Protein AF-A0A349DTW5-F1 (afdb_monomer)

Solvent-accessible surface area (backbone atoms only — not comparable to full-atom values): 5807 Å² total; per-residue (Å²): 135,81,75,43,52,43,33,39,36,41,38,33,53,27,85,40,49,44,68,73,65,66,78,59,43,78,49,77,54,98,93,41,56,34,39,41,41,47,52,93,64,31,42,33,38,41,25,66,56,48,71,94,78,89,85,88,86,84,80,64,71,42,80,79,46,64,44,80,37,63,30,39,42,39,37,39,34,24,75,90,44,68,90,52,56,51,66,54,76,68,46,79,48,75,41,74,78,132

Nearest PDB structures (foldseek):
  4u4j-assembly1_A  TM=7.391E-01  e=7.234E-02  Salmonella enterica subsp. enterica serovar Typhimurium str. LT2
  4u59-assembly1_A  TM=7.226E-01  e=8.045E-02  Salmonella enterica subsp. enterica serovar Typhimurium
  4rtd-assembly1_A  TM=7.019E-01  e=1.785E-01  Escherichia coli K-12
  9deq-assembly1_A  TM=4.228E-01  e=1.785E-01  Homo sapiens
  6c6p-assembly1_B  TM=4.506E-01  e=6.612E+00  Homo sapiens

Mean predicted aligned error: 4.42 Å

Radius of gyration: 14.77 Å; Cα contacts (8 Å, |Δi|>4): 201; chains: 1; bounding box: 33×27×44 Å

Foldseek 3Di:
DDWQAFKKKKFFAWLQKDFPDQDWDWDDDPNFIWTWHDDNGIIMITGRTDDDDDDDDDTDMDGRDFAKTKGDKIKMARPVCRVPIDIDDIDIDGGDDD

Sequence (98 aa):
DRLMEYVHMKDMRAAGLEPVNTISRYKWQDGLGYYESTRDAATHFFFGALPKGVYVFEYGLRVTHAGDFSNGITTIQCMYAPEFASHSEGVRVKFAEK

Secondary structure (DSSP, 8-state):
-PPEEEEEEEEEPPTTEEES----EEEEETTEEEEEEE-SSEEEEEEEEE-SS-------EEE-S-EEEE---EEEEESS-TTSEEEPPP-EEEE---

pLDDT: mean 90.98, std 5.75, range [58.97, 96.31]

Structure (mmCIF, N/CA/C/O backbone):
data_AF-A0A349DTW5-F1
#
_entry.id   AF-A0A349DTW5-F1
#
loop_
_atom_site.group_PDB
_atom_site.id
_atom_site.type_symbol
_atom_site.label_atom_id
_atom_site.label_alt_id
_atom_site.label_comp_id
_atom_site.label_asym_id
_atom_site.label_entity_id
_atom_site.label_seq_id
_atom_site.pdbx_PDB_ins_code
_atom_site.Cartn_x
_atom_site.Cartn_y
_atom_site.Cartn_z
_atom_site.occupancy
_atom_site.B_iso_or_equiv
_atom_site.auth_seq_id
_atom_site.auth_comp_id
_atom_site.auth_asym_id
_atom_site.auth_atom_id
_atom_site.pdbx_PDB_model_num
ATOM 1 N N . ASP A 1 1 ? -19.192 -9.705 14.501 1.00 61.47 1 ASP A N 1
ATOM 2 C CA . ASP A 1 1 ? -18.074 -9.374 13.601 1.00 61.47 1 ASP A CA 1
ATOM 3 C C . ASP A 1 1 ? -17.576 -7.991 13.982 1.00 61.47 1 ASP A C 1
ATOM 5 O O . ASP A 1 1 ? -18.423 -7.133 14.217 1.00 61.47 1 ASP A O 1
ATOM 9 N N . ARG A 1 2 ? -16.272 -7.803 14.203 1.00 73.06 2 ARG A N 1
ATOM 10 C CA . ARG A 1 2 ? -15.729 -6.560 14.785 1.00 73.06 2 ARG A CA 1
ATOM 11 C C . ARG A 1 2 ? -15.320 -5.610 13.660 1.00 73.06 2 ARG A C 1
ATOM 13 O O . ARG A 1 2 ? -14.687 -6.047 12.705 1.00 73.06 2 ARG A O 1
ATOM 20 N N . LEU A 1 3 ? -15.678 -4.333 13.775 1.00 84.38 3 LEU A N 1
ATOM 21 C CA . LEU A 1 3 ? -15.141 -3.292 12.899 1.00 84.38 3 LEU A CA 1
ATOM 22 C C . LEU A 1 3 ? -13.628 -3.205 13.135 1.00 84.38 3 LEU A C 1
ATOM 24 O O . LEU A 1 3 ? -13.209 -3.113 14.288 1.00 84.38 3 LEU A O 1
ATOM 28 N N . MET A 1 4 ? -12.818 -3.277 12.077 1.00 88.00 4 MET A N 1
ATOM 29 C CA . MET A 1 4 ? -11.381 -3.049 12.221 1.00 88.00 4 MET A CA 1
ATOM 30 C C . MET A 1 4 ? -11.126 -1.546 12.220 1.00 88.00 4 MET A C 1
ATOM 32 O O . MET A 1 4 ? -11.501 -0.851 11.278 1.00 88.00 4 MET A O 1
ATOM 36 N N . GLU A 1 5 ? -10.499 -1.042 13.273 1.00 91.12 5 GLU A N 1
ATOM 37 C CA . GLU A 1 5 ? -10.201 0.379 13.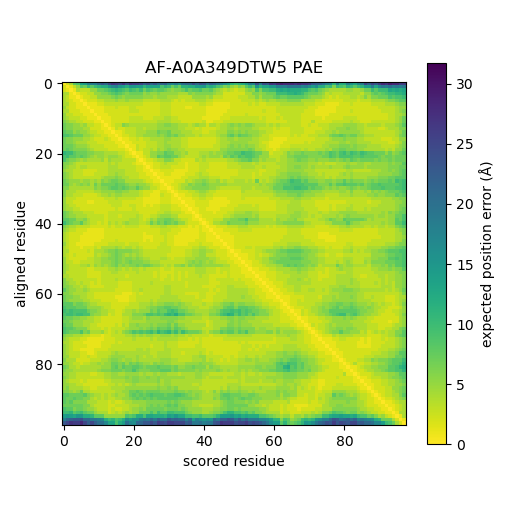433 1.00 91.12 5 GLU A CA 1
ATOM 38 C C . GLU A 1 5 ? -8.695 0.609 13.337 1.00 91.12 5 GLU A C 1
ATOM 40 O O . GLU A 1 5 ? -7.899 -0.232 13.761 1.00 91.12 5 GLU A O 1
ATOM 45 N N . TYR A 1 6 ? -8.309 1.761 12.788 1.00 93.12 6 TYR A N 1
ATOM 46 C CA . TYR A 1 6 ? -6.910 2.175 12.652 1.00 93.12 6 TYR A CA 1
ATOM 47 C C . TYR A 1 6 ? -6.044 1.125 11.944 1.00 93.12 6 TYR A C 1
ATOM 49 O O . TYR A 1 6 ? -5.000 0.694 12.442 1.00 93.12 6 TYR A O 1
ATOM 57 N N . VAL A 1 7 ? -6.501 0.703 10.767 1.00 95.06 7 VAL A N 1
ATOM 58 C CA . VAL A 1 7 ? -5.796 -0.268 9.929 1.00 95.06 7 VAL A CA 1
ATOM 59 C C . VAL A 1 7 ? -4.809 0.462 9.030 1.00 95.06 7 VAL A C 1
ATOM 61 O O . VAL A 1 7 ? -5.119 1.493 8.431 1.00 95.06 7 VAL A O 1
ATOM 64 N N . HIS A 1 8 ? -3.613 -0.094 8.911 1.00 96.31 8 HIS A N 1
ATOM 65 C CA . HIS A 1 8 ? -2.574 0.360 8.007 1.00 96.31 8 HIS A CA 1
ATOM 66 C C . HIS A 1 8 ? -2.305 -0.714 6.962 1.00 96.31 8 HIS A C 1
ATOM 68 O O . HIS A 1 8 ? -1.960 -1.842 7.299 1.00 96.31 8 HIS A O 1
ATOM 74 N N . MET A 1 9 ? -2.437 -0.355 5.689 1.00 95.50 9 MET A N 1
ATOM 75 C CA . MET A 1 9 ? -1.946 -1.160 4.579 1.00 95.50 9 MET A CA 1
ATOM 76 C C . MET A 1 9 ? -0.705 -0.493 3.991 1.00 95.50 9 MET A C 1
ATOM 78 O O . MET A 1 9 ? -0.706 0.690 3.655 1.00 95.50 9 MET A O 1
ATOM 82 N N . LYS A 1 10 ? 0.374 -1.255 3.874 1.00 95.81 10 LYS A N 1
ATOM 83 C CA . LYS A 1 10 ? 1.636 -0.849 3.263 1.00 95.81 10 LYS A CA 1
ATOM 84 C C . LYS A 1 10 ? 1.866 -1.736 2.055 1.00 95.81 10 LYS A C 1
ATOM 86 O O . LYS A 1 10 ? 2.038 -2.939 2.214 1.00 95.81 10 LYS A O 1
ATOM 91 N N . ASP A 1 11 ? 1.924 -1.131 0.882 1.00 95.00 11 ASP A N 1
ATOM 92 C CA . ASP A 1 11 ? 2.217 -1.825 -0.362 1.00 95.00 11 ASP A CA 1
ATOM 93 C C . ASP A 1 11 ? 3.629 -1.490 -0.843 1.00 95.00 11 ASP A C 1
ATOM 95 O O . ASP A 1 11 ? 3.924 -0.335 -1.161 1.00 95.00 11 ASP A O 1
ATOM 99 N N . MET A 1 12 ? 4.532 -2.474 -0.820 1.00 94.56 12 MET A N 1
ATOM 100 C CA . MET A 1 12 ? 5.925 -2.285 -1.227 1.00 94.56 12 MET A CA 1
ATOM 101 C C . MET A 1 12 ? 6.088 -2.495 -2.728 1.00 94.56 12 MET A C 1
ATOM 103 O O . MET A 1 12 ? 5.642 -3.495 -3.281 1.00 94.56 12 MET A O 1
ATOM 107 N N . ARG A 1 13 ? 6.813 -1.587 -3.379 1.00 92.50 13 ARG A N 1
ATOM 108 C CA . ARG A 1 13 ? 7.032 -1.636 -4.828 1.00 92.50 13 ARG A CA 1
ATOM 109 C C . ARG A 1 13 ? 8.359 -2.297 -5.196 1.00 92.50 13 ARG A C 1
ATOM 111 O O . ARG A 1 13 ? 9.339 -2.203 -4.459 1.00 92.50 13 ARG A O 1
ATOM 118 N N . ALA A 1 14 ? 8.424 -2.849 -6.403 1.00 93.19 14 ALA A N 1
ATOM 119 C CA . ALA A 1 14 ? 9.689 -3.156 -7.066 1.00 93.19 14 ALA A CA 1
ATOM 120 C C . ALA A 1 14 ? 10.488 -1.879 -7.403 1.00 93.19 14 ALA A C 1
ATOM 122 O O . ALA A 1 14 ? 9.916 -0.876 -7.836 1.00 93.19 14 ALA A O 1
ATOM 123 N N . ALA A 1 15 ? 11.819 -1.949 -7.296 1.00 90.50 15 ALA A N 1
ATOM 124 C CA . ALA A 1 15 ? 12.726 -0.819 -7.543 1.00 90.50 15 ALA A CA 1
ATOM 125 C C . ALA A 1 15 ? 12.648 -0.236 -8.970 1.00 90.50 15 ALA A C 1
ATOM 127 O O . ALA A 1 15 ? 12.914 0.944 -9.163 1.00 90.50 15 ALA A O 1
ATOM 128 N N . GLY A 1 16 ? 12.262 -1.039 -9.968 1.00 90.12 16 GLY A N 1
ATOM 129 C CA . GLY A 1 16 ? 12.116 -0.592 -11.361 1.00 90.12 16 GLY A CA 1
ATOM 130 C C . GLY A 1 16 ? 10.822 0.172 -11.668 1.00 90.12 16 GLY A C 1
ATOM 131 O O . GLY A 1 16 ? 10.588 0.543 -12.818 1.00 90.12 16 GLY A O 1
ATOM 132 N N . LEU A 1 17 ? 9.956 0.378 -10.673 1.00 92.12 17 LEU A N 1
ATOM 133 C CA . LEU A 1 17 ? 8.698 1.101 -10.820 1.00 92.12 17 LEU A CA 1
ATOM 134 C C . LEU A 1 17 ? 8.813 2.470 -10.134 1.00 92.12 17 LEU A C 1
ATOM 136 O O . LEU A 1 17 ? 9.362 2.547 -9.045 1.00 92.12 17 LEU A O 1
ATOM 140 N N . GLU A 1 18 ? 8.131 3.497 -10.645 1.00 92.19 18 GLU A N 1
ATOM 141 C CA . GLU A 1 18 ? 7.860 4.767 -9.938 1.00 92.19 18 GLU A CA 1
ATOM 142 C C . GLU A 1 18 ? 6.359 5.114 -9.881 1.00 92.19 18 GLU A C 1
ATOM 144 O O . GLU A 1 18 ? 5.595 4.681 -10.747 1.00 92.19 18 GLU A O 1
ATOM 149 N N . PRO A 1 19 ? 5.867 5.802 -8.832 1.00 92.88 19 PRO A N 1
ATOM 150 C CA . PRO A 1 19 ? 4.456 6.142 -8.720 1.00 92.88 19 PRO A CA 1
ATOM 151 C C . PRO A 1 19 ? 4.134 7.340 -9.607 1.00 92.88 19 PRO A C 1
ATOM 153 O O . PRO A 1 19 ? 4.881 8.313 -9.645 1.00 92.88 19 PRO A O 1
ATOM 156 N N . VAL A 1 20 ? 2.994 7.294 -10.296 1.00 92.00 20 VAL A N 1
ATOM 157 C CA . VAL A 1 20 ? 2.546 8.419 -11.134 1.00 92.00 20 VAL A CA 1
ATOM 158 C C . VAL A 1 20 ? 2.125 9.614 -10.273 1.00 92.00 20 VAL A C 1
ATOM 160 O O . VAL A 1 20 ? 2.299 10.760 -10.677 1.00 92.00 20 VAL A O 1
ATOM 163 N N . ASN A 1 21 ? 1.594 9.357 -9.074 1.00 87.38 21 ASN A N 1
ATOM 164 C CA . ASN A 1 21 ? 1.192 10.390 -8.127 1.00 87.38 21 ASN A CA 1
ATOM 165 C C . ASN A 1 21 ? 1.932 10.243 -6.792 1.00 87.38 21 ASN A C 1
ATOM 167 O O . ASN A 1 21 ? 1.880 9.189 -6.157 1.00 87.38 21 ASN A O 1
ATOM 171 N N . THR A 1 22 ? 2.549 11.333 -6.344 1.00 87.50 22 THR A N 1
ATOM 172 C CA . THR A 1 22 ? 3.285 11.431 -5.074 1.00 87.50 22 THR A CA 1
ATOM 173 C C . THR A 1 22 ? 2.556 12.258 -4.015 1.00 87.50 22 THR A C 1
ATOM 175 O O . THR A 1 22 ? 3.014 12.343 -2.879 1.00 87.50 22 THR A O 1
ATOM 178 N N . ILE A 1 23 ? 1.420 12.872 -4.361 1.00 91.00 23 ILE A N 1
ATOM 179 C CA . ILE A 1 23 ? 0.673 13.732 -3.443 1.00 91.00 23 ILE A CA 1
ATOM 180 C C . ILE A 1 23 ? -0.142 12.864 -2.492 1.00 91.00 23 ILE A C 1
ATOM 182 O O . ILE A 1 23 ? -1.114 12.219 -2.906 1.00 91.00 23 ILE A O 1
ATOM 186 N N . SER A 1 24 ? 0.224 12.913 -1.212 1.00 93.69 24 SER A N 1
ATOM 187 C CA . SER A 1 24 ? -0.562 12.326 -0.135 1.00 93.69 24 SER A CA 1
ATOM 188 C C . SER A 1 24 ? -1.894 13.057 0.009 1.00 93.69 24 SER A C 1
ATOM 190 O O . SER A 1 24 ? -1.933 14.288 0.088 1.00 93.69 24 SER A O 1
ATOM 192 N N . ARG A 1 25 ? -2.999 12.315 0.048 1.00 94.12 25 ARG A N 1
ATOM 193 C CA . ARG A 1 25 ? -4.336 12.905 0.158 1.00 94.12 25 ARG A CA 1
ATOM 194 C C . ARG A 1 25 ? -5.336 11.955 0.788 1.00 94.12 25 ARG A C 1
ATOM 196 O O . ARG A 1 25 ? -5.183 10.737 0.734 1.00 94.12 25 ARG A O 1
ATOM 203 N N . TYR A 1 26 ? -6.399 12.540 1.322 1.00 94.56 26 TYR A N 1
ATOM 204 C CA . TYR A 1 26 ? -7.585 11.784 1.688 1.00 94.56 26 TYR A CA 1
ATOM 205 C C . TYR A 1 26 ? -8.384 11.429 0.427 1.00 94.56 26 TYR A C 1
ATOM 207 O O . TYR A 1 26 ? -8.559 12.271 -0.459 1.00 94.56 26 TYR A O 1
ATOM 215 N N . LYS A 1 27 ? -8.843 10.183 0.336 1.00 93.50 27 LYS A N 1
ATOM 216 C CA . LYS A 1 27 ? -9.683 9.663 -0.744 1.00 93.50 27 LYS A CA 1
ATOM 217 C C . LYS A 1 27 ? -10.934 9.025 -0.152 1.00 93.50 27 LYS A C 1
ATOM 219 O O . LYS A 1 27 ? -10.916 8.506 0.961 1.00 93.50 27 LYS A O 1
ATOM 224 N N . TRP A 1 28 ? -12.013 9.076 -0.922 1.00 91.88 28 TRP A N 1
ATOM 225 C CA . TRP A 1 28 ? -13.270 8.418 -0.603 1.00 91.88 28 TRP A CA 1
ATOM 226 C C . TRP A 1 28 ? -13.689 7.576 -1.799 1.00 91.88 28 TRP A C 1
ATOM 228 O O . TRP A 1 28 ? -13.851 8.112 -2.896 1.00 91.88 28 TRP A O 1
ATOM 238 N N . GLN A 1 29 ? -13.8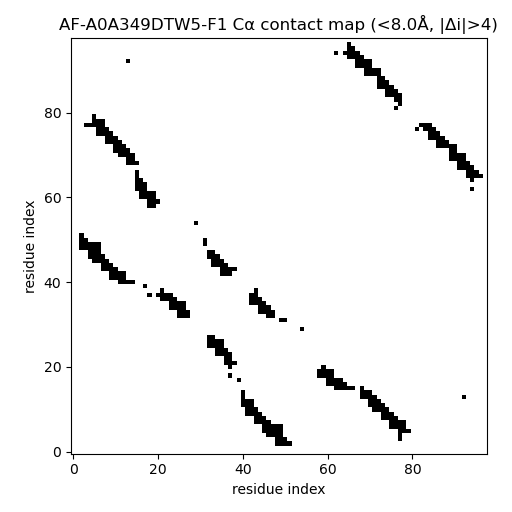36 6.272 -1.596 1.00 89.19 29 GLN A N 1
ATOM 239 C CA . GLN A 1 29 ? -14.212 5.323 -2.639 1.00 89.19 29 GLN A CA 1
ATOM 240 C C . GLN A 1 29 ? -15.037 4.194 -2.021 1.00 89.19 29 GLN A C 1
ATOM 242 O O . GLN A 1 29 ? -14.723 3.742 -0.927 1.00 89.19 29 GLN A O 1
ATOM 247 N N . ASP A 1 30 ? -16.100 3.759 -2.702 1.00 86.62 30 ASP A N 1
ATOM 248 C CA . ASP A 1 30 ? -16.912 2.591 -2.318 1.00 86.62 30 ASP A CA 1
ATOM 249 C C . ASP A 1 30 ? -17.375 2.594 -0.844 1.00 86.62 30 ASP A C 1
ATOM 251 O O . ASP A 1 30 ? -17.424 1.569 -0.168 1.00 86.62 30 ASP A O 1
ATOM 255 N N . GLY A 1 31 ? -17.708 3.784 -0.325 1.00 87.69 31 GLY A N 1
ATOM 256 C CA . GLY A 1 31 ? -18.158 3.976 1.060 1.00 87.69 31 GLY A CA 1
ATOM 257 C C . GLY A 1 31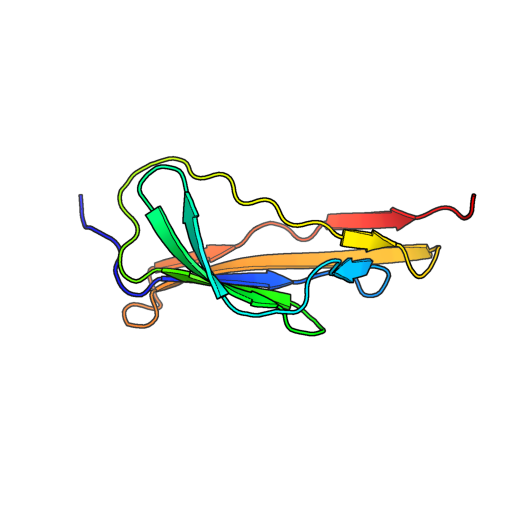 ? -17.047 3.921 2.116 1.00 87.69 31 GLY A C 1
ATOM 258 O O . GLY A 1 31 ? -17.349 3.932 3.307 1.00 87.69 31 GLY A O 1
ATOM 259 N N . LEU A 1 32 ? -15.781 3.883 1.697 1.00 91.88 32 LEU A N 1
ATOM 260 C CA . LEU A 1 32 ? -14.604 3.853 2.553 1.00 91.88 32 LEU A CA 1
ATOM 261 C C . LEU A 1 32 ? -13.757 5.116 2.359 1.00 91.88 32 LEU A C 1
ATOM 263 O O . LEU A 1 32 ? -13.302 5.438 1.259 1.00 91.88 32 LEU A O 1
ATOM 267 N N . GLY A 1 33 ? -13.519 5.819 3.462 1.00 93.12 33 GLY A N 1
ATOM 268 C CA . GLY A 1 33 ? -12.596 6.943 3.523 1.00 93.12 33 GLY A CA 1
ATOM 269 C C . GLY A 1 33 ? -11.222 6.508 4.017 1.00 93.12 33 GLY A C 1
ATOM 270 O O . GLY A 1 33 ? -11.107 5.880 5.072 1.00 93.12 33 GLY A O 1
ATOM 271 N N . TYR A 1 34 ? -10.172 6.860 3.281 1.00 95.00 34 TYR A N 1
ATOM 272 C CA . TYR A 1 34 ? -8.801 6.490 3.620 1.00 95.00 34 TYR A CA 1
ATOM 273 C C . TYR A 1 34 ? -7.805 7.586 3.257 1.00 95.00 34 TYR A C 1
ATOM 275 O O . TYR A 1 34 ? -8.028 8.398 2.359 1.00 95.00 34 TYR A O 1
ATOM 283 N N . TYR A 1 35 ? -6.680 7.609 3.966 1.00 95.81 35 TYR A N 1
ATOM 284 C CA . TYR A 1 35 ? -5.571 8.501 3.656 1.00 95.81 35 TYR A CA 1
ATOM 285 C C . TYR A 1 35 ? -4.481 7.738 2.910 1.00 95.81 35 TYR A C 1
ATOM 287 O O . TYR A 1 35 ? -3.925 6.772 3.431 1.00 95.81 35 TYR A O 1
ATOM 295 N N . GLU A 1 36 ? -4.175 8.177 1.693 1.00 95.06 36 GLU A N 1
ATOM 296 C CA . GLU A 1 36 ? -3.116 7.617 0.859 1.00 95.06 36 GLU A CA 1
ATOM 297 C C . GLU A 1 36 ? -1.855 8.463 0.993 1.00 95.06 36 GLU A C 1
ATOM 299 O O . GLU A 1 36 ? -1.897 9.688 0.868 1.00 95.06 36 GLU A O 1
ATOM 304 N N . SER A 1 37 ? -0.726 7.807 1.238 1.00 95.31 37 SER A N 1
ATOM 305 C CA . SER A 1 37 ? 0.582 8.433 1.359 1.00 95.31 37 SER A CA 1
ATOM 306 C C . SER A 1 37 ? 1.607 7.642 0.566 1.00 95.31 37 SER A C 1
ATOM 308 O O . SER A 1 37 ? 2.080 6.586 0.992 1.00 95.31 37 SER A O 1
ATOM 310 N N . THR A 1 38 ? 1.948 8.164 -0.605 1.00 93.81 38 THR A N 1
ATOM 311 C CA . THR A 1 38 ? 2.950 7.564 -1.479 1.00 93.81 38 THR A CA 1
ATOM 312 C C . THR A 1 38 ? 4.343 7.981 -1.028 1.00 93.81 38 THR A C 1
ATOM 314 O O . THR A 1 38 ? 4.666 9.168 -0.971 1.00 93.81 38 THR A O 1
ATOM 317 N N . ARG A 1 39 ? 5.184 7.001 -0.707 1.00 91.50 39 ARG A N 1
ATOM 318 C CA . ARG A 1 39 ? 6.610 7.178 -0.428 1.00 91.50 39 ARG A CA 1
ATOM 319 C C . ARG A 1 39 ? 7.428 6.475 -1.506 1.00 91.50 39 ARG A C 1
ATOM 321 O O . ARG A 1 39 ? 6.883 5.814 -2.385 1.00 91.50 39 ARG A O 1
ATOM 328 N N . ASP A 1 40 ? 8.741 6.637 -1.424 1.00 85.44 40 ASP A N 1
ATOM 329 C CA . ASP A 1 40 ? 9.676 6.116 -2.419 1.00 85.44 40 ASP A CA 1
ATOM 330 C C . ASP A 1 40 ? 9.567 4.588 -2.565 1.00 85.44 40 ASP A C 1
ATOM 332 O O . ASP A 1 40 ? 9.227 4.077 -3.626 1.00 85.44 40 ASP A O 1
ATOM 336 N N . ALA A 1 41 ? 9.715 3.852 -1.460 1.00 86.94 41 ALA A N 1
ATOM 337 C CA . ALA A 1 41 ? 9.696 2.388 -1.470 1.00 86.94 41 ALA 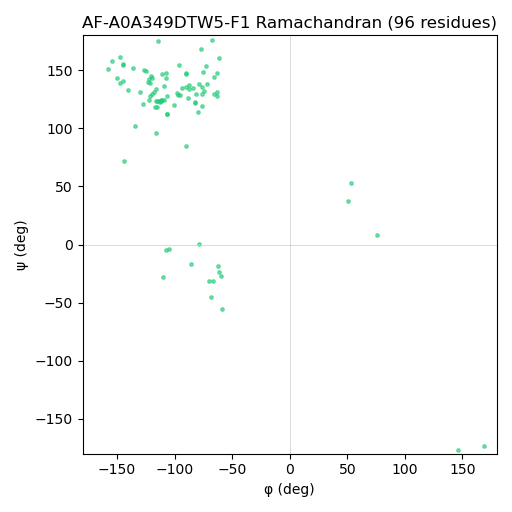A CA 1
ATOM 338 C C . ALA A 1 41 ? 8.292 1.757 -1.383 1.00 86.94 41 ALA A C 1
ATOM 340 O O . ALA A 1 41 ? 8.138 0.558 -1.626 1.00 86.94 41 ALA A O 1
ATOM 341 N N . ALA A 1 42 ? 7.272 2.516 -0.974 1.00 92.94 42 ALA A N 1
ATOM 342 C CA . ALA A 1 42 ? 5.953 1.961 -0.686 1.00 92.94 42 ALA A CA 1
ATOM 343 C C . ALA A 1 42 ? 4.830 2.997 -0.771 1.00 92.94 42 ALA A C 1
ATOM 345 O O . ALA A 1 42 ? 5.021 4.171 -0.444 1.00 92.94 42 ALA A O 1
ATOM 346 N N . THR A 1 43 ? 3.633 2.533 -1.115 1.00 94.88 43 THR A N 1
ATOM 347 C CA . THR A 1 43 ? 2.393 3.294 -0.950 1.00 94.88 43 THR A CA 1
ATOM 348 C C . THR A 1 43 ? 1.722 2.863 0.348 1.00 94.88 43 THR A C 1
ATOM 350 O O . THR A 1 43 ? 1.542 1.675 0.611 1.00 94.88 43 THR A O 1
ATOM 353 N N . HIS A 1 44 ? 1.365 3.828 1.188 1.00 95.69 44 HIS A N 1
ATOM 354 C CA . HIS A 1 44 ? 0.702 3.581 2.461 1.00 95.69 44 HIS A CA 1
ATOM 355 C C . HIS A 1 44 ? -0.755 4.028 2.406 1.00 95.69 44 HIS A C 1
ATOM 357 O O . HIS A 1 44 ? -1.050 5.132 1.955 1.00 95.69 44 HIS A O 1
ATOM 363 N N . PHE A 1 45 ? -1.642 3.203 2.942 1.00 95.56 45 PHE A N 1
ATOM 364 C CA . PHE A 1 45 ? -3.063 3.476 3.081 1.00 95.56 45 PHE A CA 1
ATOM 365 C C . PHE A 1 45 ? -3.438 3.367 4.555 1.00 95.56 45 PHE A C 1
ATOM 367 O O . PHE A 1 45 ? -3.180 2.349 5.198 1.00 95.56 45 PHE A O 1
ATOM 374 N N . PHE A 1 46 ? -4.025 4.426 5.097 1.00 96.00 46 PHE A N 1
ATOM 375 C CA . PHE A 1 46 ? -4.464 4.484 6.486 1.00 96.00 46 PHE A CA 1
ATOM 376 C C . PHE A 1 46 ? -5.986 4.559 6.536 1.00 96.00 46 PHE A C 1
ATOM 378 O O . PHE A 1 46 ? -6.590 5.472 5.966 1.00 96.00 46 PHE A O 1
ATOM 385 N N . PHE A 1 47 ? -6.590 3.611 7.244 1.00 95.19 47 PHE A N 1
ATOM 386 C CA . PHE A 1 47 ? -8.031 3.476 7.401 1.00 95.19 47 PHE A CA 1
ATOM 387 C C . PHE A 1 47 ? -8.409 3.785 8.847 1.00 95.19 47 PHE A C 1
ATOM 389 O O . PHE A 1 47 ? -7.918 3.139 9.770 1.00 95.19 47 PHE A O 1
ATOM 396 N N . GLY A 1 48 ? -9.299 4.757 9.053 1.00 93.00 48 GLY A N 1
ATOM 397 C CA . GLY A 1 48 ? -9.850 5.025 10.387 1.00 93.00 48 GLY A CA 1
ATOM 398 C C . GLY A 1 48 ? -10.762 3.890 10.849 1.00 93.00 48 GLY A C 1
ATOM 399 O O . GLY A 1 48 ? -10.620 3.389 11.958 1.00 93.00 48 GLY A O 1
ATOM 400 N N . ALA A 1 49 ? -11.630 3.436 9.949 1.00 91.88 49 ALA A N 1
ATOM 401 C CA . ALA A 1 49 ? -12.476 2.268 10.117 1.00 91.88 49 ALA A CA 1
ATOM 402 C C . ALA A 1 49 ? -12.537 1.511 8.790 1.00 91.88 49 ALA A C 1
ATOM 404 O O . ALA A 1 49 ? -12.756 2.121 7.745 1.00 91.88 49 ALA A O 1
ATOM 405 N N . LEU A 1 50 ? -12.354 0.196 8.840 1.00 91.69 50 LEU A N 1
ATOM 406 C CA . LEU A 1 50 ? -12.451 -0.709 7.705 1.00 91.69 50 LEU A CA 1
ATOM 407 C C . LEU A 1 50 ? -13.621 -1.674 7.964 1.00 91.69 50 LEU A C 1
ATOM 409 O O . LEU A 1 50 ? -13.466 -2.652 8.707 1.00 91.69 50 LEU A O 1
ATOM 413 N N . PRO A 1 51 ? -14.818 -1.381 7.421 1.00 90.75 51 PRO A N 1
ATOM 414 C CA . PRO A 1 51 ? -15.961 -2.280 7.500 1.00 90.75 51 PRO A CA 1
ATOM 415 C C . PRO A 1 51 ? -15.670 -3.610 6.811 1.00 90.75 51 PRO A C 1
ATOM 417 O O . PRO A 1 51 ? -14.783 -3.726 5.967 1.00 90.75 51 PRO A O 1
ATOM 420 N N . LYS A 1 52 ? -16.452 -4.634 7.148 1.00 89.12 52 LYS A N 1
ATOM 421 C CA . LYS A 1 52 ? -16.386 -5.900 6.424 1.00 89.12 52 LYS A CA 1
ATOM 422 C C . LYS A 1 52 ? -16.798 -5.682 4.969 1.00 89.12 52 LYS A C 1
ATOM 424 O O . LYS A 1 52 ? -17.873 -5.150 4.706 1.00 89.12 52 LYS A O 1
ATOM 429 N N . GLY A 1 53 ? -15.993 -6.182 4.043 1.00 89.56 53 GLY A N 1
ATOM 430 C CA . GLY A 1 53 ? -16.286 -6.127 2.619 1.00 89.56 53 GLY A CA 1
ATOM 431 C C . GLY A 1 53 ? -15.079 -6.524 1.785 1.00 89.56 53 GLY A C 1
ATOM 432 O O . GLY A 1 53 ? -14.054 -6.948 2.319 1.00 89.56 53 GLY A O 1
ATOM 433 N N . VAL A 1 54 ? -15.222 -6.376 0.472 1.00 90.94 54 VAL A N 1
ATOM 434 C CA . VAL A 1 54 ? -14.124 -6.483 -0.490 1.00 90.94 54 VAL A CA 1
ATOM 435 C C . VAL A 1 54 ? -13.903 -5.091 -1.064 1.00 90.94 54 VAL A C 1
ATOM 437 O O . VAL A 1 54 ? -14.840 -4.490 -1.581 1.00 90.94 54 VAL A O 1
ATOM 440 N N . TYR A 1 55 ? -12.674 -4.595 -0.960 1.00 91.06 55 TYR A N 1
ATOM 441 C CA . TYR A 1 55 ? -12.269 -3.288 -1.469 1.00 91.06 55 TYR A CA 1
ATOM 442 C C . TYR A 1 55 ? -11.134 -3.476 -2.470 1.00 91.06 55 TYR A C 1
ATOM 444 O O . TYR A 1 55 ? -10.236 -4.287 -2.238 1.00 91.06 55 TYR A O 1
ATOM 452 N N . VAL A 1 56 ? -11.176 -2.730 -3.573 1.00 91.19 56 VAL A N 1
ATOM 453 C CA . VAL A 1 56 ? -10.146 -2.760 -4.616 1.00 91.19 56 VAL A CA 1
ATOM 454 C C . VAL A 1 56 ? -9.478 -1.392 -4.662 1.00 91.19 56 VAL A C 1
ATOM 456 O O . VAL A 1 56 ? -10.135 -0.385 -4.915 1.00 91.19 56 VAL A O 1
ATOM 459 N N . PHE A 1 57 ? -8.173 -1.361 -4.399 1.00 89.19 57 PHE A N 1
ATOM 460 C CA . PHE A 1 57 ? -7.372 -0.141 -4.431 1.00 89.19 57 PHE A CA 1
ATOM 461 C C . PHE A 1 57 ? -6.419 -0.191 -5.613 1.00 89.19 57 PHE A C 1
ATOM 463 O O . PHE A 1 57 ? -5.608 -1.108 -5.727 1.00 89.19 57 PHE A O 1
ATOM 470 N N . GLU A 1 58 ? -6.490 0.825 -6.465 1.00 89.94 58 GLU A N 1
ATOM 471 C CA . GLU A 1 58 ? -5.645 0.937 -7.647 1.00 89.94 58 GLU A CA 1
ATOM 472 C C . GLU A 1 58 ? -4.871 2.252 -7.618 1.00 89.94 58 GLU A C 1
ATOM 474 O O . GLU A 1 58 ? -5.389 3.315 -7.260 1.00 89.94 58 GLU A O 1
ATOM 479 N N . TYR A 1 59 ? -3.607 2.187 -8.020 1.00 90.94 59 TYR A N 1
ATOM 480 C CA . TYR A 1 59 ? -2.770 3.362 -8.191 1.00 90.94 59 TYR A CA 1
ATOM 481 C C . TYR A 1 59 ? -1.817 3.161 -9.370 1.00 90.94 59 TYR A C 1
ATOM 483 O O . TYR A 1 59 ? -1.302 2.072 -9.613 1.00 90.94 59 TYR A O 1
ATOM 491 N N . GLY A 1 60 ? -1.605 4.228 -10.140 1.00 91.81 60 GLY A N 1
ATOM 492 C CA . GLY A 1 60 ? -0.790 4.172 -11.350 1.00 91.81 60 GLY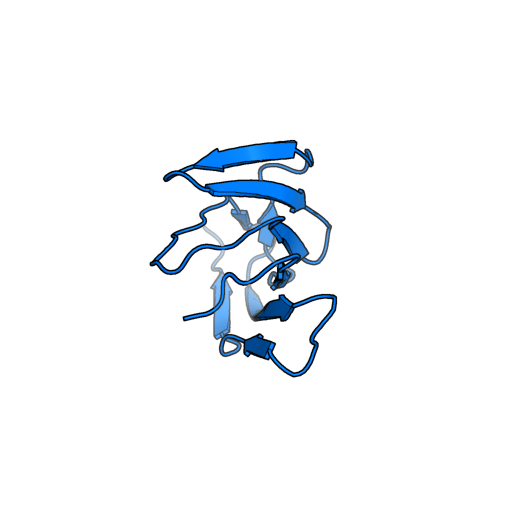 A CA 1
ATOM 493 C C . GLY A 1 60 ? 0.704 4.085 -11.042 1.00 91.81 60 GLY A C 1
ATOM 494 O O . GLY A 1 60 ? 1.236 4.894 -10.272 1.00 91.81 60 GLY A O 1
ATOM 495 N N . LEU A 1 61 ? 1.387 3.155 -11.709 1.00 92.38 61 LEU A N 1
ATOM 496 C CA . LEU A 1 61 ? 2.840 3.010 -11.684 1.00 92.38 61 LEU A CA 1
ATOM 497 C C . LEU A 1 61 ? 3.417 3.112 -13.095 1.00 92.38 61 LEU A C 1
ATOM 499 O O . LEU A 1 61 ? 2.828 2.616 -14.053 1.00 92.38 61 LEU A O 1
ATOM 503 N N . ARG A 1 62 ? 4.586 3.743 -13.214 1.00 92.62 62 ARG A N 1
ATOM 504 C CA . ARG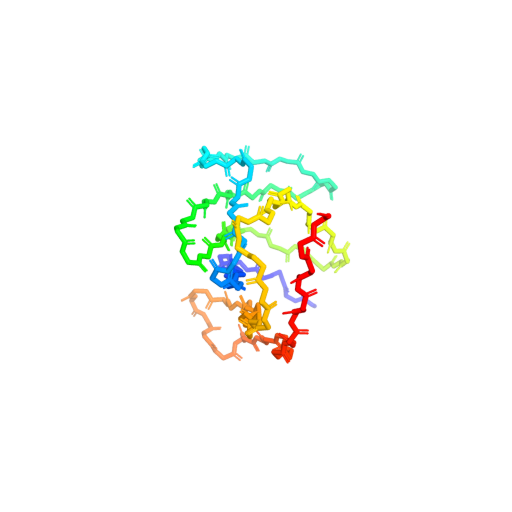 A 1 62 ? 5.390 3.769 -14.439 1.00 92.62 62 ARG A CA 1
ATOM 505 C C . ARG A 1 62 ? 6.626 2.897 -14.270 1.00 92.62 62 ARG A C 1
ATOM 507 O O . ARG A 1 62 ? 7.207 2.872 -13.190 1.00 92.62 62 ARG A O 1
ATOM 514 N N . VAL A 1 63 ? 7.039 2.215 -15.330 1.00 93.06 63 VAL A N 1
ATOM 515 C CA . VAL A 1 63 ? 8.325 1.505 -15.370 1.00 93.06 63 VAL A CA 1
ATOM 516 C C . VAL A 1 63 ? 9.419 2.518 -15.690 1.00 93.06 63 VAL A C 1
ATOM 518 O O . VAL A 1 63 ? 9.278 3.276 -16.649 1.00 93.06 63 VAL A O 1
ATOM 521 N N . THR A 1 64 ? 10.489 2.542 -14.899 1.00 92.25 64 THR A N 1
ATOM 522 C CA . THR A 1 64 ? 11.660 3.398 -15.153 1.00 92.25 64 THR A CA 1
ATOM 523 C C . THR A 1 64 ? 12.892 2.617 -15.572 1.00 92.25 64 THR A C 1
ATOM 525 O O . THR A 1 64 ? 13.712 3.152 -16.308 1.00 92.25 64 THR A O 1
ATOM 528 N N . HIS A 1 65 ? 13.016 1.361 -15.142 1.00 91.19 65 HIS A N 1
ATOM 529 C CA . HIS A 1 65 ? 14.156 0.507 -15.463 1.00 91.19 65 HIS A CA 1
ATOM 530 C C . HIS A 1 65 ? 13.660 -0.839 -15.986 1.00 91.19 65 HIS A C 1
ATOM 532 O O . HIS A 1 65 ? 12.801 -1.476 -15.371 1.00 91.19 65 HIS A O 1
ATOM 538 N N . ALA A 1 66 ? 14.221 -1.282 -17.111 1.00 92.88 66 ALA A N 1
ATOM 539 C CA . ALA A 1 66 ? 14.047 -2.646 -17.582 1.00 92.88 66 ALA A CA 1
ATOM 540 C C . ALA A 1 66 ? 14.902 -3.610 -16.749 1.00 92.88 66 ALA A C 1
ATOM 542 O O . ALA A 1 66 ? 15.968 -3.250 -16.250 1.00 92.88 66 ALA A O 1
ATOM 543 N N . GLY A 1 67 ? 14.422 -4.837 -16.574 1.00 92.62 67 GLY A N 1
ATOM 544 C CA . GLY A 1 67 ? 15.087 -5.843 -15.754 1.00 92.62 67 GLY A CA 1
ATOM 545 C C . GLY A 1 67 ? 14.119 -6.767 -15.025 1.00 92.62 67 GLY A C 1
ATOM 546 O O . GLY A 1 67 ? 12.902 -6.694 -15.189 1.00 92.62 67 GLY A O 1
ATOM 547 N N . ASP A 1 68 ? 14.686 -7.658 -14.215 1.00 93.81 68 ASP A N 1
ATOM 548 C CA . ASP A 1 68 ? 13.952 -8.585 -13.355 1.00 93.81 68 ASP A CA 1
ATOM 549 C C . ASP A 1 68 ? 14.074 -8.128 -11.898 1.00 93.81 68 ASP A C 1
ATOM 551 O O . ASP A 1 68 ? 15.157 -8.180 -11.310 1.00 93.81 68 ASP A O 1
ATOM 555 N N . PHE A 1 69 ? 12.955 -7.695 -11.321 1.00 93.06 69 PHE A N 1
ATOM 556 C CA . PHE A 1 69 ? 12.889 -7.157 -9.971 1.00 93.06 69 PHE A CA 1
ATOM 557 C C . PHE A 1 69 ? 11.949 -7.981 -9.094 1.00 93.06 69 PHE A C 1
ATOM 559 O O . PHE A 1 69 ? 10.893 -8.445 -9.527 1.00 93.06 69 PHE A O 1
ATOM 566 N N . SER A 1 70 ? 12.297 -8.106 -7.817 1.00 91.12 70 SER A N 1
ATOM 567 C CA . SER A 1 70 ? 11.363 -8.595 -6.806 1.00 91.12 70 SER A CA 1
ATOM 568 C C . SER A 1 70 ? 10.376 -7.484 -6.462 1.00 91.12 70 SER A C 1
ATOM 570 O O . SER A 1 70 ? 10.779 -6.418 -5.993 1.00 91.12 70 SER A O 1
ATOM 572 N N . ASN A 1 71 ? 9.090 -7.728 -6.691 1.00 89.81 71 ASN A N 1
ATOM 573 C CA . ASN A 1 71 ? 8.039 -6.914 -6.108 1.00 89.81 71 ASN A CA 1
ATOM 574 C C . ASN A 1 71 ? 7.959 -7.215 -4.613 1.00 89.81 71 ASN A C 1
ATOM 576 O O . ASN A 1 71 ? 8.078 -8.369 -4.189 1.00 89.81 71 ASN A O 1
ATOM 580 N N . GLY A 1 72 ? 7.797 -6.162 -3.819 1.00 87.94 72 GLY A N 1
ATOM 581 C CA . GLY A 1 72 ? 7.628 -6.317 -2.386 1.00 87.94 72 GLY A CA 1
ATOM 582 C C . GLY A 1 72 ? 6.298 -6.990 -2.043 1.00 87.94 72 GLY A C 1
ATOM 583 O O . GLY A 1 72 ? 5.478 -7.282 -2.912 1.00 87.94 72 GLY A O 1
ATOM 584 N N . ILE A 1 73 ? 6.103 -7.248 -0.752 1.00 93.69 73 ILE A N 1
ATOM 585 C CA . ILE A 1 73 ? 4.823 -7.723 -0.224 1.00 93.69 73 ILE A CA 1
ATOM 586 C C . ILE A 1 73 ? 3.940 -6.543 0.171 1.00 93.69 73 ILE A C 1
ATOM 588 O O . ILE A 1 73 ? 4.429 -5.518 0.663 1.00 93.69 73 ILE A O 1
ATOM 592 N N . THR A 1 74 ? 2.636 -6.726 0.024 1.00 94.56 74 THR A N 1
ATOM 593 C CA . THR A 1 74 ? 1.632 -5.859 0.626 1.00 94.56 74 THR A CA 1
ATOM 594 C C . THR A 1 74 ? 1.316 -6.391 2.016 1.00 94.56 74 THR A C 1
ATOM 596 O O . THR A 1 74 ? 0.983 -7.561 2.169 1.00 94.56 74 THR A O 1
ATOM 599 N N . THR A 1 75 ? 1.413 -5.558 3.045 1.00 95.19 75 THR A N 1
ATOM 600 C CA . THR A 1 75 ? 1.080 -5.922 4.429 1.00 95.19 75 THR A CA 1
ATOM 601 C C . THR A 1 75 ? -0.093 -5.086 4.907 1.00 95.19 75 THR A C 1
ATOM 603 O O . THR A 1 75 ? -0.067 -3.869 4.738 1.00 95.19 75 THR A O 1
ATOM 606 N N . ILE A 1 76 ? -1.081 -5.703 5.544 1.00 94.69 76 ILE A N 1
ATOM 607 C CA . ILE A 1 76 ? -2.192 -5.018 6.206 1.00 94.69 76 ILE A CA 1
ATOM 608 C C . ILE A 1 76 ? -2.195 -5.376 7.689 1.00 94.69 76 ILE A C 1
ATOM 610 O O . ILE A 1 76 ? -2.099 -6.549 8.039 1.00 94.69 76 ILE A O 1
ATOM 614 N N . GLN A 1 77 ? -2.261 -4.376 8.564 1.00 94.81 77 GLN A N 1
ATOM 615 C CA . GLN A 1 77 ? -2.151 -4.573 10.007 1.00 94.81 77 GLN A CA 1
ATOM 616 C C . GLN A 1 77 ? -2.941 -3.525 10.792 1.00 94.81 77 GLN A C 1
ATOM 618 O O . GLN A 1 77 ? -2.970 -2.350 10.430 1.00 94.81 77 GLN A O 1
ATOM 623 N N . CYS A 1 78 ? -3.547 -3.937 11.904 1.00 92.31 78 CYS A N 1
ATOM 624 C CA . CYS A 1 78 ? -4.135 -3.021 12.879 1.00 92.31 78 CYS A CA 1
ATOM 625 C C . CYS A 1 78 ? -3.048 -2.363 13.740 1.00 92.31 78 CYS A C 1
ATOM 627 O O . CYS A 1 78 ? -2.237 -3.048 14.361 1.00 92.31 78 CYS A O 1
ATOM 629 N N . MET A 1 79 ? -3.076 -1.034 13.857 1.00 91.19 79 MET A N 1
ATOM 630 C CA . MET A 1 79 ? -2.068 -0.280 14.619 1.00 91.19 79 MET A CA 1
ATOM 631 C C . MET A 1 79 ? -2.115 -0.553 16.129 1.00 91.19 79 MET A C 1
ATOM 633 O O . MET A 1 79 ? -1.085 -0.502 16.796 1.00 91.19 79 MET A O 1
ATOM 637 N N . TYR A 1 80 ? -3.303 -0.838 16.668 1.00 90.19 80 TYR A N 1
ATOM 638 C CA . TYR A 1 80 ? -3.518 -1.053 18.106 1.00 90.19 80 TYR A CA 1
ATOM 639 C C . TYR A 1 80 ? -3.710 -2.519 18.498 1.00 90.19 80 TYR A C 1
ATOM 641 O O . TYR A 1 80 ? -3.837 -2.821 19.681 1.00 90.19 80 TYR A O 1
ATOM 649 N N . ALA A 1 81 ? -3.747 -3.417 17.518 1.00 90.56 81 ALA A N 1
ATOM 650 C CA . ALA A 1 81 ? -3.949 -4.843 17.732 1.00 90.56 81 ALA A CA 1
ATOM 651 C C . ALA A 1 81 ? -3.092 -5.615 16.710 1.00 90.56 81 ALA A C 1
ATOM 653 O O . ALA A 1 81 ? -3.612 -6.114 15.710 1.00 90.56 81 ALA A O 1
ATOM 654 N N . PRO A 1 82 ? -1.757 -5.619 16.887 1.00 87.25 82 PRO A N 1
ATOM 655 C CA . PRO A 1 82 ? -0.802 -6.098 15.889 1.00 87.25 82 PRO A CA 1
ATOM 656 C C . PRO A 1 82 ? -0.947 -7.586 15.551 1.00 87.25 82 PRO A C 1
ATOM 658 O O . PRO A 1 82 ? -0.461 -8.002 14.502 1.00 87.25 82 PRO A O 1
ATOM 661 N N . GLU A 1 83 ? -1.617 -8.368 16.401 1.00 90.31 83 GLU A N 1
ATOM 662 C CA . GLU A 1 83 ? -2.017 -9.751 16.139 1.00 90.31 83 GLU A CA 1
ATOM 663 C C . GLU A 1 83 ? -2.977 -9.882 14.946 1.00 90.31 83 GLU A C 1
ATOM 665 O O . GLU A 1 83 ? -3.026 -10.932 14.305 1.00 90.31 83 GLU A O 1
ATOM 670 N N . PHE A 1 84 ? -3.702 -8.812 14.603 1.00 88.75 84 PHE A N 1
ATOM 671 C CA . PHE A 1 84 ? -4.484 -8.717 13.375 1.00 88.75 84 PHE A CA 1
ATOM 672 C C . PHE A 1 84 ? -3.608 -8.133 12.272 1.00 88.75 84 PHE A C 1
ATOM 674 O O . PHE A 1 84 ? -3.607 -6.927 12.008 1.00 88.75 84 PHE A O 1
ATOM 681 N N . ALA A 1 85 ? -2.850 -9.016 11.634 1.00 92.69 85 ALA A N 1
ATOM 682 C CA . ALA A 1 8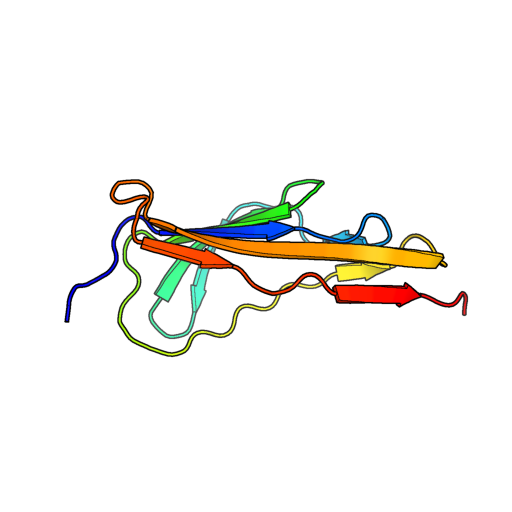5 ? -2.032 -8.697 10.482 1.00 92.69 85 ALA A CA 1
ATOM 683 C C . ALA A 1 85 ? -2.164 -9.779 9.410 1.00 92.69 85 ALA A C 1
ATOM 685 O O . ALA A 1 85 ? -2.411 -10.948 9.699 1.00 92.69 85 ALA A O 1
ATOM 686 N N . SER A 1 86 ? -1.978 -9.379 8.161 1.00 94.19 86 SER A N 1
ATOM 687 C CA . SER A 1 86 ? -1.875 -10.278 7.021 1.00 94.19 86 SER A CA 1
ATOM 688 C C . SER A 1 86 ? -0.931 -9.680 5.985 1.00 94.19 86 SER A C 1
ATOM 690 O O . SER A 1 86 ? -0.648 -8.478 5.999 1.00 94.19 86 SER A O 1
ATOM 692 N N . HIS A 1 87 ? -0.424 -10.513 5.086 1.00 94.56 87 HIS A N 1
ATOM 693 C CA . HIS A 1 87 ? 0.422 -10.063 3.996 1.00 94.56 87 HIS A CA 1
ATOM 694 C C . HIS A 1 87 ? 0.182 -10.871 2.725 1.00 94.56 87 HIS A C 1
ATOM 696 O O . HIS A 1 87 ? -0.249 -12.023 2.771 1.00 94.56 87 HIS A O 1
ATOM 702 N N . SER A 1 88 ? 0.482 -10.260 1.584 1.00 93.31 88 SER A N 1
ATOM 703 C CA . SER A 1 88 ? 0.516 -10.943 0.298 1.00 93.31 88 SER A CA 1
ATOM 704 C C . SER A 1 88 ? 1.786 -11.780 0.153 1.00 93.31 88 SER A C 1
ATOM 706 O O . SER A 1 88 ? 2.756 -11.645 0.908 1.00 93.31 88 SER A O 1
ATOM 708 N N . GLU A 1 89 ? 1.801 -12.620 -0.873 1.00 91.75 89 GLU A N 1
ATOM 709 C CA . GLU A 1 89 ? 3.031 -13.230 -1.363 1.00 91.75 89 GLU A CA 1
ATOM 710 C C . GLU A 1 89 ? 3.882 -12.194 -2.114 1.00 91.75 89 GLU A C 1
ATOM 712 O O . GLU A 1 89 ? 3.371 -11.199 -2.639 1.00 91.75 89 GLU A O 1
ATOM 717 N N . GLY A 1 90 ? 5.197 -12.420 -2.142 1.00 89.56 90 GLY A N 1
ATOM 718 C CA . GLY A 1 90 ? 6.123 -11.637 -2.956 1.00 89.56 90 GLY A CA 1
ATOM 719 C C . GLY A 1 90 ? 6.158 -12.190 -4.377 1.00 89.56 90 GLY A C 1
ATOM 720 O O . GLY A 1 90 ? 6.258 -13.400 -4.572 1.00 89.56 90 GLY A O 1
ATOM 721 N N . VAL A 1 91 ? 6.103 -11.312 -5.374 1.00 92.50 91 VAL A N 1
ATOM 722 C CA . VAL A 1 91 ? 6.047 -11.696 -6.795 1.00 92.50 91 VAL A CA 1
ATOM 723 C C . VAL A 1 91 ? 7.259 -11.125 -7.522 1.00 92.50 91 VAL A C 1
ATOM 725 O O . VAL A 1 91 ? 7.686 -10.017 -7.225 1.00 92.50 91 VAL A O 1
ATOM 728 N N . ARG A 1 92 ? 7.833 -11.841 -8.495 1.00 92.31 92 ARG A N 1
ATOM 729 C CA . ARG A 1 92 ? 8.854 -11.259 -9.386 1.00 92.31 92 ARG A CA 1
ATOM 730 C C . ARG A 1 92 ? 8.204 -10.645 -10.616 1.00 92.31 92 ARG A C 1
ATOM 732 O O . ARG A 1 92 ? 7.345 -11.263 -11.239 1.00 92.31 92 ARG A O 1
ATOM 739 N N . VAL A 1 93 ? 8.653 -9.452 -10.979 1.00 91.88 93 VAL A N 1
ATOM 740 C CA . VAL A 1 93 ? 8.189 -8.709 -12.150 1.00 91.88 93 VAL A CA 1
ATOM 741 C C . VAL A 1 93 ? 9.352 -8.501 -13.111 1.00 91.88 93 VAL A C 1
ATOM 743 O O . VAL A 1 93 ? 10.443 -8.095 -12.715 1.00 91.88 93 VAL A O 1
ATOM 746 N N . LYS A 1 94 ? 9.119 -8.812 -14.388 1.00 93.38 94 LYS A N 1
ATOM 747 C CA . LYS A 1 94 ? 10.095 -8.63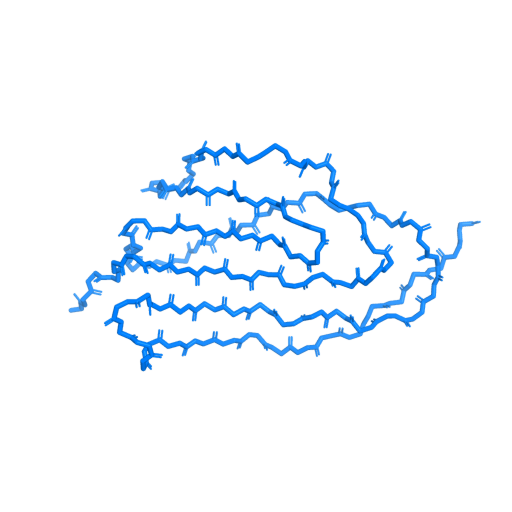8 -15.466 1.00 93.38 94 LYS A CA 1
ATOM 748 C C . LYS A 1 94 ? 9.611 -7.549 -16.407 1.00 93.38 94 LYS A C 1
ATOM 750 O O . LYS A 1 94 ? 8.526 -7.665 -16.973 1.00 93.38 94 LYS A O 1
ATOM 755 N N . PHE A 1 95 ? 10.429 -6.524 -16.590 1.00 92.56 95 PHE A N 1
ATOM 756 C CA . PHE A 1 95 ? 10.184 -5.439 -17.528 1.00 92.56 95 PH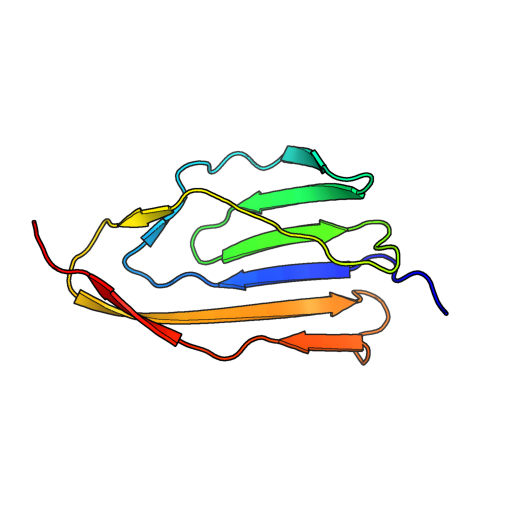E A CA 1
ATOM 757 C C . PHE A 1 95 ? 11.167 -5.555 -18.689 1.00 92.56 95 PHE A C 1
ATOM 759 O O . PHE A 1 95 ? 12.378 -5.594 -18.471 1.00 92.56 95 PHE A O 1
ATOM 766 N N . ALA A 1 96 ? 10.649 -5.624 -19.912 1.00 86.56 96 ALA A N 1
ATOM 767 C CA . ALA A 1 96 ? 11.458 -5.544 -21.121 1.00 86.56 96 ALA A CA 1
ATOM 768 C C . ALA A 1 96 ? 11.584 -4.081 -21.564 1.00 86.56 96 ALA A C 1
ATOM 770 O O . ALA A 1 96 ? 10.646 -3.298 -21.380 1.00 86.56 96 ALA A O 1
ATOM 771 N N . GLU A 1 97 ? 12.726 -3.720 -22.152 1.00 74.12 97 GLU A N 1
ATOM 772 C CA . GLU A 1 97 ? 12.803 -2.491 -22.944 1.00 74.12 97 GLU A CA 1
ATOM 773 C C . GLU A 1 97 ? 11.864 -2.609 -24.148 1.00 74.12 97 GLU A C 1
ATOM 775 O O . GLU A 1 97 ? 11.597 -3.710 -24.641 1.00 74.12 97 GLU A O 1
ATOM 780 N N . LYS A 1 98 ? 11.308 -1.470 -24.558 1.00 58.97 98 LYS A N 1
ATOM 781 C CA . LYS A 1 98 ? 10.447 -1.382 -25.736 1.00 58.97 98 LYS A CA 1
ATOM 782 C C . LYS A 1 98 ? 11.261 -1.431 -27.018 1.00 58.97 98 LYS A C 1
ATOM 784 O O . LYS A 1 98 ? 12.335 -0.794 -27.038 1.00 58.97 98 LYS A O 1
#